Protein AF-A0A3A6EEB5-F1 (afdb_monomer_lite)

Sequence (120 aa):
MTVIEKNSGTKIPYEVVKNKICFDDDLTINLAKREDDRDVHIDVCYDSYGELVIGAAAGRSYVAEIDIPARQYTQPEPIEEVTTDGEENAEGGTRMGNSTPAEPIPFSMNNVTLTLWAID

Structure (mmCIF, N/CA/C/O backbone):
data_AF-A0A3A6EEB5-F1
#
_entry.id   AF-A0A3A6EEB5-F1
#
loop_
_atom_site.group_PDB
_atom_site.id
_atom_site.type_symbol
_atom_site.label_atom_id
_atom_site.label_alt_id
_atom_site.label_comp_id
_atom_site.label_asym_id
_atom_site.label_entity_id
_atom_site.label_seq_id
_atom_site.pdbx_PDB_ins_code
_atom_site.Cartn_x
_atom_site.Cartn_y
_atom_site.Cartn_z
_atom_site.occupancy
_atom_site.B_iso_or_equiv
_atom_site.auth_seq_id
_atom_site.auth_comp_id
_atom_site.auth_asym_id
_atom_site.auth_atom_id
_atom_site.pdbx_PDB_model_num
ATOM 1 N N . MET A 1 1 ? 7.611 6.768 -2.406 1.00 95.94 1 MET A N 1
ATOM 2 C CA . MET A 1 1 ? 6.151 6.679 -2.276 1.00 95.94 1 MET A CA 1
ATOM 3 C C . MET A 1 1 ? 5.641 8.091 -2.180 1.00 95.94 1 MET A C 1
ATOM 5 O O . MET A 1 1 ? 6.221 8.870 -1.429 1.00 95.94 1 MET A O 1
ATOM 9 N N . THR A 1 2 ? 4.619 8.417 -2.955 1.00 98.31 2 THR A N 1
ATOM 10 C CA . THR A 1 2 ? 3.904 9.692 -2.864 1.00 98.31 2 THR A CA 1
ATOM 11 C C . THR A 1 2 ? 2.715 9.502 -1.933 1.00 98.31 2 THR A C 1
ATOM 13 O O . THR A 1 2 ? 2.021 8.499 -2.046 1.00 98.31 2 THR A O 1
ATOM 16 N N . VAL A 1 3 ? 2.489 10.432 -1.008 1.00 98.50 3 VAL A N 1
ATOM 17 C CA . VAL A 1 3 ? 1.404 10.341 -0.020 1.00 98.50 3 VAL A CA 1
ATOM 18 C C . VAL A 1 3 ? 0.414 11.472 -0.262 1.00 98.50 3 VAL A C 1
ATOM 20 O O . VAL A 1 3 ? 0.819 12.626 -0.409 1.00 98.50 3 VAL A O 1
ATOM 23 N N . ILE A 1 4 ? -0.873 11.136 -0.313 1.00 98.50 4 ILE A N 1
ATOM 24 C CA . ILE A 1 4 ? -1.979 12.058 -0.563 1.00 98.50 4 ILE A CA 1
ATOM 25 C C . ILE A 1 4 ? -2.993 11.918 0.569 1.00 98.50 4 ILE A C 1
ATOM 27 O O . ILE A 1 4 ? -3.540 10.845 0.796 1.00 98.50 4 ILE A O 1
ATOM 31 N N . GLU A 1 5 ? -3.308 13.014 1.251 1.00 98.06 5 GLU A N 1
ATOM 32 C CA . GLU A 1 5 ? -4.447 13.060 2.168 1.00 98.06 5 GLU A CA 1
ATOM 33 C C . GLU A 1 5 ? -5.692 13.513 1.404 1.00 98.06 5 GLU A C 1
ATOM 35 O O . GLU A 1 5 ? -5.743 14.620 0.863 1.00 98.06 5 GLU A O 1
ATOM 40 N N . LYS A 1 6 ? -6.704 12.645 1.318 1.00 97.31 6 LYS A N 1
ATOM 41 C CA . LYS A 1 6 ? -7.880 12.878 0.469 1.00 97.31 6 LYS A CA 1
ATOM 42 C C . LYS A 1 6 ? -8.822 13.949 1.017 1.00 97.31 6 LYS A C 1
ATOM 44 O O . LYS A 1 6 ? -9.496 14.638 0.252 1.00 97.31 6 LYS A O 1
ATOM 49 N N . ASN A 1 7 ? -8.913 14.04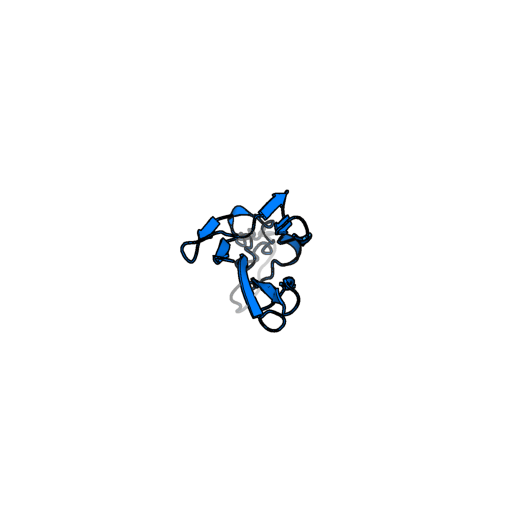5 2.335 1.00 96.75 7 ASN A N 1
ATOM 50 C CA . ASN A 1 7 ? -9.797 14.940 3.073 1.00 96.75 7 ASN A CA 1
ATOM 51 C C . ASN A 1 7 ? -9.109 15.394 4.371 1.00 96.75 7 ASN A C 1
ATOM 53 O O . ASN A 1 7 ? -8.092 14.831 4.764 1.00 96.75 7 ASN A O 1
ATOM 57 N N . SER A 1 8 ? -9.649 16.406 5.045 1.00 97.12 8 SER A N 1
ATOM 58 C CA . SER A 1 8 ? -9.182 16.809 6.380 1.00 97.12 8 SER A CA 1
ATOM 59 C C . SER A 1 8 ? -9.626 15.798 7.443 1.00 97.12 8 SER A C 1
ATOM 61 O O . SER A 1 8 ? -10.666 15.173 7.266 1.00 97.12 8 SER A O 1
ATOM 63 N N . GLY A 1 9 ? -8.871 15.663 8.536 1.00 97.12 9 GLY A N 1
ATOM 64 C CA . GLY A 1 9 ? -9.186 14.759 9.656 1.00 97.12 9 GLY A CA 1
ATOM 65 C C . GLY A 1 9 ? -8.079 13.738 9.911 1.00 97.12 9 GLY A C 1
ATOM 66 O O . GLY A 1 9 ? -7.162 13.599 9.092 1.00 97.12 9 GLY A O 1
ATOM 67 N N . THR A 1 10 ? -8.160 13.032 11.034 1.00 97.62 10 THR A N 1
ATOM 68 C CA . THR A 1 10 ? -7.134 12.068 11.475 1.00 97.62 10 THR A CA 1
ATOM 69 C C . THR A 1 10 ? -6.996 10.916 10.481 1.00 97.62 10 THR A C 1
ATOM 71 O O . THR A 1 10 ? -8.000 10.353 10.056 1.00 97.62 10 THR A O 1
ATOM 74 N N . LYS A 1 11 ? -5.763 10.560 10.097 1.00 98.06 11 LYS A N 1
ATOM 75 C CA . LYS A 1 11 ? -5.466 9.406 9.229 1.00 98.06 11 LYS A CA 1
ATOM 76 C C . LYS A 1 11 ? -4.995 8.221 10.055 1.00 98.06 11 LYS A C 1
ATOM 78 O O . LYS A 1 11 ? -4.425 8.407 11.128 1.00 98.06 11 LYS A O 1
ATOM 83 N N . ILE A 1 12 ? -5.181 7.019 9.517 1.00 97.94 12 ILE A N 1
ATOM 84 C CA . ILE A 1 12 ? -4.585 5.820 10.100 1.00 97.94 12 ILE A CA 1
ATOM 85 C C . ILE A 1 12 ? -3.050 5.962 10.138 1.00 97.94 12 ILE A C 1
ATOM 87 O O . ILE A 1 12 ? -2.456 6.429 9.155 1.00 97.94 12 ILE A O 1
ATOM 91 N N . PRO A 1 13 ? -2.378 5.593 11.241 1.00 98.25 13 PRO A N 1
ATOM 92 C CA . PRO A 1 13 ? -0.925 5.513 11.250 1.00 98.25 13 PRO A CA 1
ATOM 93 C C . PRO A 1 13 ? -0.448 4.395 10.318 1.00 98.25 13 PRO A C 1
ATOM 95 O O . PRO A 1 13 ? -1.087 3.350 10.176 1.00 98.25 13 PRO A O 1
ATOM 98 N N . TYR A 1 14 ? 0.703 4.604 9.687 1.00 98.56 14 TYR A N 1
ATOM 99 C CA . TYR A 1 14 ? 1.332 3.590 8.854 1.00 98.56 14 TYR A CA 1
ATOM 100 C C . TYR A 1 14 ? 2.852 3.668 8.935 1.00 98.56 14 TYR A C 1
ATOM 102 O O . TYR A 1 14 ? 3.435 4.727 9.173 1.00 98.56 14 TYR A O 1
ATOM 110 N N . GLU A 1 15 ? 3.493 2.537 8.668 1.00 98.56 15 GLU A N 1
ATOM 111 C CA . GLU A 1 15 ? 4.942 2.414 8.601 1.00 98.56 15 GLU A CA 1
ATOM 112 C C . GLU A 1 15 ? 5.367 1.745 7.299 1.00 98.56 15 GLU A C 1
ATOM 114 O O . GLU A 1 15 ? 4.732 0.806 6.814 1.00 98.56 15 GLU A O 1
ATOM 119 N N . VAL A 1 16 ? 6.482 2.211 6.735 1.00 98.38 16 VAL A N 1
ATOM 120 C CA . VAL A 1 16 ? 7.077 1.628 5.532 1.00 98.38 16 VAL A CA 1
ATOM 121 C C . VAL A 1 16 ? 8.441 1.046 5.864 1.00 98.38 16 VAL A C 1
ATOM 123 O O . VAL A 1 16 ? 9.354 1.756 6.283 1.00 98.38 16 VAL A O 1
ATOM 126 N N . VAL A 1 17 ? 8.605 -0.251 5.600 1.00 98.06 17 VAL A N 1
ATOM 127 C CA . VAL A 1 17 ? 9.879 -0.960 5.759 1.00 98.06 17 VAL A CA 1
ATOM 128 C C . VAL A 1 17 ? 10.190 -1.733 4.483 1.00 98.06 17 VAL A C 1
ATOM 130 O O . VAL A 1 17 ? 9.544 -2.732 4.153 1.00 98.06 17 VAL A O 1
ATOM 133 N N . LYS A 1 18 ? 11.237 -1.299 3.770 1.00 97.38 18 LYS A N 1
ATOM 134 C CA . LYS A 1 18 ? 11.599 -1.821 2.440 1.00 97.38 18 LYS A CA 1
ATOM 135 C C . LYS A 1 18 ? 10.398 -1.711 1.487 1.00 97.38 18 LYS A C 1
ATOM 137 O O . LYS A 1 18 ? 9.913 -0.614 1.260 1.00 97.38 18 LYS A O 1
ATOM 142 N N . ASN A 1 19 ? 9.903 -2.839 0.975 1.00 98.31 19 ASN A N 1
ATOM 143 C CA . ASN A 1 19 ? 8.776 -2.906 0.039 1.00 98.31 19 ASN A CA 1
ATOM 144 C C . ASN A 1 19 ? 7.446 -3.237 0.735 1.00 98.31 19 ASN A C 1
ATOM 146 O O . ASN A 1 19 ? 6.504 -3.688 0.084 1.00 98.31 19 ASN A O 1
ATOM 150 N N . LYS A 1 20 ? 7.387 -3.113 2.064 1.00 98.62 20 LYS A N 1
ATOM 151 C CA . LYS A 1 20 ? 6.189 -3.391 2.852 1.00 98.62 20 LYS A CA 1
ATOM 152 C C . LYS A 1 20 ? 5.646 -2.109 3.455 1.00 98.62 20 LYS A C 1
ATOM 154 O O . LYS A 1 20 ? 6.427 -1.277 3.912 1.00 98.62 20 LYS A O 1
ATOM 159 N N . ILE A 1 21 ? 4.326 -2.018 3.500 1.00 98.69 21 ILE A N 1
ATOM 160 C CA . ILE A 1 21 ? 3.588 -1.031 4.281 1.00 98.69 21 ILE A CA 1
ATOM 161 C C . ILE A 1 21 ? 2.770 -1.768 5.342 1.00 98.69 21 ILE A C 1
ATOM 163 O O . ILE A 1 21 ? 2.197 -2.818 5.040 1.00 98.69 21 ILE A O 1
ATOM 167 N N . CYS A 1 22 ? 2.768 -1.257 6.568 1.00 98.62 22 CYS A N 1
ATOM 168 C CA . CYS A 1 22 ? 1.953 -1.739 7.678 1.00 98.62 22 CYS A CA 1
ATOM 169 C C . CYS A 1 22 ? 1.024 -0.618 8.135 1.00 98.62 22 CYS A C 1
ATOM 171 O O . CYS A 1 22 ? 1.494 0.503 8.321 1.00 98.62 22 CYS A O 1
ATOM 173 N N . PHE A 1 23 ? -0.261 -0.915 8.298 1.00 98.50 23 PHE A N 1
ATOM 174 C CA . PHE A 1 23 ? -1.251 0.011 8.841 1.00 98.50 23 PHE A CA 1
ATOM 175 C C . PHE A 1 23 ? -1.595 -0.387 10.272 1.00 98.50 23 PHE A C 1
ATOM 177 O O . PHE A 1 23 ? -1.902 -1.554 10.514 1.00 98.50 23 PHE A O 1
ATOM 184 N N . ASP A 1 24 ? -1.532 0.586 11.183 1.00 97.81 24 ASP A N 1
ATOM 185 C CA . ASP A 1 24 ? -1.906 0.447 12.601 1.00 97.81 24 ASP A CA 1
ATOM 186 C C . ASP A 1 24 ? -1.256 -0.737 13.345 1.00 97.81 24 ASP A C 1
ATOM 188 O O . ASP A 1 24 ? -1.857 -1.334 14.227 1.00 97.81 24 ASP A O 1
ATOM 192 N N . ASP A 1 25 ? -0.028 -1.108 12.956 1.00 97.56 25 ASP A N 1
ATOM 193 C CA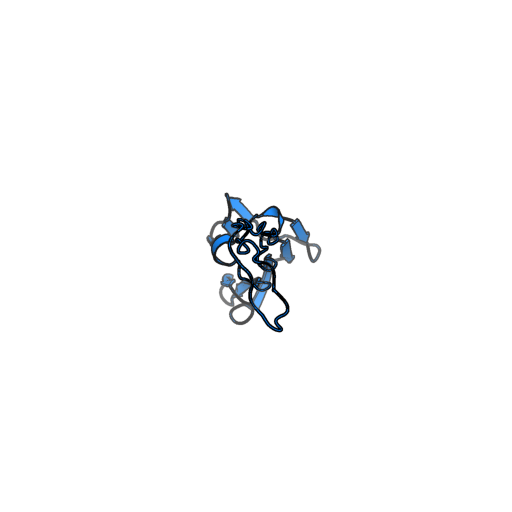 . ASP A 1 25 ? 0.687 -2.301 13.457 1.00 97.56 25 ASP A CA 1
ATOM 194 C C . ASP A 1 25 ? -0.101 -3.628 13.315 1.00 97.56 25 ASP A C 1
ATOM 196 O O . ASP A 1 25 ? 0.197 -4.623 13.971 1.00 97.56 25 ASP A O 1
ATOM 200 N N . ASP A 1 26 ? -1.096 -3.662 12.424 1.00 97.19 26 ASP A N 1
ATOM 201 C CA . ASP A 1 26 ? -2.014 -4.790 12.248 1.00 97.19 26 ASP A CA 1
ATOM 202 C C . ASP A 1 26 ? -1.889 -5.385 10.835 1.00 97.19 26 ASP A C 1
ATOM 204 O O . ASP A 1 26 ? -1.402 -6.505 10.632 1.00 97.19 26 ASP A O 1
ATOM 208 N N . LEU A 1 27 ? -2.224 -4.600 9.804 1.00 97.50 27 LEU A N 1
ATOM 209 C CA . LEU A 1 27 ? -2.272 -5.093 8.428 1.00 97.50 27 LEU A CA 1
ATOM 210 C C . LEU A 1 27 ? -1.009 -4.731 7.639 1.00 97.50 27 LEU A C 1
ATOM 212 O O . LEU A 1 27 ? -0.847 -3.609 7.156 1.00 97.50 27 LEU A O 1
ATOM 216 N N . THR A 1 28 ? -0.136 -5.720 7.421 1.00 98.38 28 THR A N 1
ATOM 217 C CA . THR A 1 28 ? 1.065 -5.572 6.581 1.00 98.38 28 THR A CA 1
ATOM 218 C C . THR A 1 28 ? 0.883 -6.131 5.167 1.00 98.38 28 THR A C 1
ATOM 220 O O . THR A 1 28 ? 0.581 -7.312 4.977 1.00 98.38 28 THR A O 1
ATOM 223 N N . ILE A 1 29 ? 1.215 -5.330 4.150 1.00 98.31 29 ILE A N 1
ATOM 224 C CA . ILE A 1 29 ? 1.177 -5.717 2.733 1.00 98.31 29 ILE A CA 1
ATOM 225 C C . ILE A 1 29 ? 2.563 -5.537 2.103 1.00 98.31 29 ILE A C 1
ATOM 227 O O . ILE A 1 29 ? 3.181 -4.481 2.201 1.00 98.31 29 ILE A O 1
ATOM 231 N N . ASN A 1 30 ? 3.065 -6.571 1.418 1.00 98.50 30 ASN A N 1
ATOM 232 C CA . ASN A 1 30 ? 4.274 -6.468 0.594 1.00 98.50 30 ASN A CA 1
ATOM 233 C C . ASN A 1 30 ? 3.905 -6.029 -0.827 1.00 98.50 30 ASN A C 1
ATOM 235 O O . ASN A 1 30 ? 3.398 -6.845 -1.597 1.00 98.50 30 ASN A O 1
ATOM 239 N N . LEU A 1 31 ? 4.190 -4.773 -1.167 1.00 98.56 31 LEU A N 1
ATOM 240 C CA . LEU A 1 31 ? 3.776 -4.141 -2.420 1.00 98.56 31 LEU A CA 1
ATOM 241 C C . LEU A 1 31 ? 4.551 -4.660 -3.634 1.00 98.56 31 LEU A C 1
ATOM 243 O O . LEU A 1 31 ? 3.969 -4.829 -4.698 1.00 98.56 31 LEU A O 1
ATOM 247 N N . ALA A 1 32 ? 5.814 -5.059 -3.460 1.00 98.00 32 ALA A N 1
ATOM 248 C CA . ALA A 1 32 ? 6.588 -5.673 -4.544 1.00 98.00 32 ALA A CA 1
ATOM 249 C C . ALA A 1 32 ? 5.992 -7.005 -5.023 1.00 98.00 32 ALA A C 1
ATOM 251 O O . ALA A 1 32 ? 6.196 -7.401 -6.162 1.00 98.00 32 ALA A O 1
ATOM 252 N N . LYS A 1 33 ? 5.249 -7.713 -4.159 1.00 97.94 33 LYS A N 1
ATOM 253 C CA . LYS A 1 33 ? 4.530 -8.940 -4.540 1.00 97.94 33 LYS A CA 1
ATOM 254 C C . LYS A 1 33 ? 3.179 -8.668 -5.206 1.00 97.94 33 LYS A C 1
ATOM 256 O O . LYS A 1 33 ? 2.501 -9.624 -5.568 1.00 97.94 33 LYS A O 1
ATOM 261 N N . ARG A 1 34 ? 2.752 -7.405 -5.266 1.00 97.62 34 ARG A N 1
ATOM 262 C CA . ARG A 1 34 ? 1.476 -6.989 -5.854 1.00 97.62 34 ARG A CA 1
ATOM 263 C C . ARG A 1 34 ? 1.645 -6.319 -7.210 1.00 97.62 34 ARG A C 1
ATOM 265 O O . ARG A 1 34 ? 0.669 -6.292 -7.936 1.00 97.62 34 ARG A O 1
ATOM 272 N N . GLU A 1 35 ? 2.834 -5.816 -7.540 1.00 98.19 35 GLU A N 1
ATOM 273 C CA . GLU A 1 35 ? 3.123 -5.258 -8.864 1.00 98.19 35 GLU A CA 1
ATOM 274 C C . GLU A 1 35 ? 2.864 -6.286 -9.975 1.00 98.19 35 GLU A C 1
ATOM 276 O O . GLU A 1 35 ? 3.292 -7.444 -9.895 1.00 98.19 35 GLU A O 1
ATOM 281 N N . ASP A 1 36 ? 2.195 -5.824 -11.023 1.00 97.75 36 ASP A N 1
ATOM 282 C CA . ASP A 1 36 ? 1.802 -6.595 -12.195 1.00 97.75 36 ASP A CA 1
ATOM 283 C C . ASP A 1 36 ? 2.069 -5.761 -13.460 1.00 97.75 36 ASP A C 1
ATOM 285 O O . ASP A 1 36 ? 2.430 -4.585 -13.382 1.00 97.75 36 ASP A O 1
ATOM 289 N N . ASP A 1 37 ? 1.857 -6.334 -14.638 1.00 97.06 37 ASP A N 1
ATOM 290 C CA . ASP A 1 37 ? 2.062 -5.658 -15.932 1.00 97.06 37 ASP A CA 1
ATOM 291 C C . ASP A 1 37 ? 0.923 -4.668 -16.266 1.00 97.06 37 ASP A C 1
ATOM 293 O O . ASP A 1 37 ? 0.832 -4.113 -17.360 1.00 97.06 37 ASP A O 1
ATOM 297 N N . ARG A 1 38 ? 0.032 -4.450 -15.300 1.00 98.12 38 ARG A N 1
ATOM 298 C CA . ARG A 1 38 ? -1.125 -3.557 -15.311 1.00 98.12 38 ARG A CA 1
ATOM 299 C C . ARG A 1 38 ? -1.154 -2.789 -13.998 1.00 98.12 38 ARG A C 1
ATOM 301 O O . ARG A 1 38 ? -0.623 -3.268 -12.999 1.00 98.12 38 ARG A O 1
ATOM 308 N N . ASP A 1 39 ? -1.812 -1.636 -14.000 1.00 98.12 39 ASP A N 1
ATOM 309 C CA . ASP A 1 39 ? -2.002 -0.856 -12.780 1.00 98.12 39 ASP A CA 1
ATOM 310 C C . ASP A 1 39 ? -2.745 -1.690 -11.725 1.00 98.12 39 ASP A C 1
ATOM 312 O O . ASP A 1 39 ? -3.710 -2.413 -12.019 1.00 98.12 39 ASP A O 1
ATOM 316 N N . VAL A 1 40 ? -2.264 -1.615 -10.486 1.00 98.31 40 VAL A N 1
ATOM 317 C CA . VAL A 1 40 ? -2.805 -2.344 -9.342 1.00 98.31 40 VAL A CA 1
ATOM 318 C C . VAL A 1 40 ? -3.280 -1.350 -8.297 1.00 98.31 40 VAL A C 1
ATOM 320 O O . VAL A 1 40 ? -2.501 -0.553 -7.783 1.00 98.31 40 VAL A O 1
ATOM 323 N N . HIS A 1 41 ? -4.559 -1.470 -7.955 1.00 97.62 41 HIS A N 1
ATOM 324 C CA . HIS A 1 41 ? -5.227 -0.694 -6.918 1.00 97.62 41 HIS A CA 1
ATOM 325 C C . HIS A 1 41 ? -5.528 -1.610 -5.735 1.00 97.62 41 HIS A C 1
ATOM 327 O O . HIS A 1 41 ? -6.086 -2.701 -5.907 1.00 97.62 41 HIS A O 1
ATOM 333 N N . ILE A 1 42 ? -5.129 -1.195 -4.536 1.00 97.81 42 ILE A N 1
ATOM 334 C CA . ILE A 1 42 ? -5.378 -1.938 -3.301 1.00 97.81 42 ILE A CA 1
ATOM 335 C C . ILE A 1 42 ? -6.115 -1.024 -2.334 1.00 97.81 42 ILE A C 1
ATOM 337 O O . ILE A 1 42 ? -5.505 -0.154 -1.715 1.00 97.81 42 ILE A O 1
ATOM 341 N N . ASP A 1 43 ? -7.408 -1.278 -2.164 1.00 97.88 43 ASP A N 1
ATOM 342 C CA . ASP A 1 43 ? -8.194 -0.633 -1.118 1.00 97.88 43 ASP A CA 1
ATOM 343 C C . ASP A 1 43 ? -7.894 -1.272 0.236 1.00 97.88 43 ASP A C 1
ATOM 345 O O . ASP A 1 43 ? -7.853 -2.501 0.363 1.00 97.88 43 ASP A O 1
ATOM 349 N N . VAL A 1 44 ? -7.766 -0.442 1.261 1.00 97.69 44 VAL A N 1
ATOM 350 C CA . VAL A 1 44 ? -7.772 -0.836 2.667 1.00 97.69 44 VAL A CA 1
ATOM 351 C C . VAL A 1 44 ? -8.947 -0.138 3.335 1.00 97.69 44 VAL A C 1
ATOM 353 O O . VAL A 1 44 ? -9.143 1.073 3.193 1.00 97.69 44 VAL A O 1
ATOM 356 N N . CYS A 1 45 ? -9.761 -0.913 4.036 1.00 96.81 45 CYS A N 1
ATOM 357 C CA . CYS A 1 45 ? -10.986 -0.450 4.673 1.00 96.81 45 CYS A CA 1
ATOM 358 C C . CYS A 1 45 ? -11.099 -1.014 6.087 1.00 96.81 45 CYS A C 1
ATOM 360 O O . CYS A 1 45 ? -10.504 -2.045 6.386 1.00 96.81 45 CYS A O 1
ATOM 362 N N . TYR A 1 46 ? -11.937 -0.393 6.912 1.00 96.31 46 TYR A N 1
ATOM 363 C CA . TYR A 1 46 ? -12.504 -1.063 8.078 1.00 96.31 46 TYR A CA 1
ATOM 364 C C . TYR A 1 46 ? -13.746 -1.855 7.672 1.00 96.31 46 TYR A C 1
ATOM 366 O O . TYR A 1 46 ? -14.572 -1.371 6.883 1.00 96.31 46 TYR A O 1
ATOM 374 N N . ASP A 1 47 ? -13.885 -3.065 8.202 1.00 94.44 47 ASP A N 1
ATOM 375 C CA . ASP A 1 47 ? -15.097 -3.869 8.070 1.00 94.44 47 ASP A CA 1
ATOM 376 C C . ASP A 1 47 ? -16.166 -3.483 9.119 1.00 94.44 47 ASP A C 1
ATOM 378 O O . ASP A 1 47 ? -16.075 -2.455 9.792 1.00 94.44 47 ASP A O 1
ATOM 382 N N . SER A 1 48 ? -17.230 -4.284 9.253 1.00 91.94 48 SER A N 1
ATOM 383 C CA . SER A 1 48 ? -18.298 -4.016 10.231 1.00 91.94 48 SER A CA 1
ATOM 384 C C . SER A 1 48 ? -17.896 -4.210 11.696 1.00 91.94 48 SER A C 1
ATOM 386 O O . SER A 1 48 ? -18.635 -3.766 12.575 1.00 91.94 48 SER A O 1
ATOM 388 N N . TYR A 1 49 ? -16.787 -4.895 11.961 1.00 92.50 49 TYR A N 1
ATOM 389 C CA . TYR A 1 49 ? -16.258 -5.139 13.301 1.00 92.50 49 TYR A CA 1
ATOM 390 C C . TYR A 1 49 ? -15.133 -4.163 13.668 1.00 92.50 49 TYR A C 1
ATOM 392 O O . TYR A 1 49 ? -14.681 -4.168 14.810 1.00 92.50 49 TYR A O 1
ATOM 400 N N . GLY A 1 50 ? -14.739 -3.286 12.738 1.00 91.88 50 GLY A N 1
ATOM 401 C CA . GLY A 1 50 ? -13.630 -2.354 12.922 1.00 91.88 50 GLY A CA 1
ATOM 402 C C . GLY A 1 50 ? -12.266 -2.986 12.651 1.00 91.88 50 GLY A C 1
ATOM 403 O O . GLY A 1 50 ? -11.257 -2.417 13.055 1.00 91.88 50 GLY A O 1
ATOM 404 N N . GLU A 1 51 ? -12.220 -4.137 11.976 1.00 95.06 51 GLU A N 1
ATOM 405 C CA . GLU A 1 51 ? -10.977 -4.805 11.583 1.00 95.06 51 GLU A CA 1
ATOM 406 C C . GLU A 1 51 ? -10.522 -4.311 10.203 1.00 95.06 51 GLU A C 1
ATOM 408 O O . GLU A 1 51 ? -11.348 -3.992 9.336 1.00 95.06 51 GLU A O 1
ATOM 413 N N . LEU A 1 52 ? -9.206 -4.233 9.983 1.00 96.75 52 LEU A N 1
ATOM 414 C CA . LEU A 1 52 ? -8.655 -3.840 8.688 1.00 96.75 52 LEU A CA 1
ATOM 415 C C . LEU A 1 52 ? -8.798 -4.969 7.666 1.00 96.75 52 LEU A C 1
ATOM 417 O O . LEU A 1 52 ? -8.331 -6.091 7.860 1.00 96.75 52 LEU A O 1
ATOM 421 N N . VAL A 1 53 ? -9.379 -4.642 6.515 1.00 95.94 53 VAL A N 1
ATOM 422 C CA . VAL A 1 53 ? -9.575 -5.567 5.397 1.00 95.94 53 VAL A CA 1
A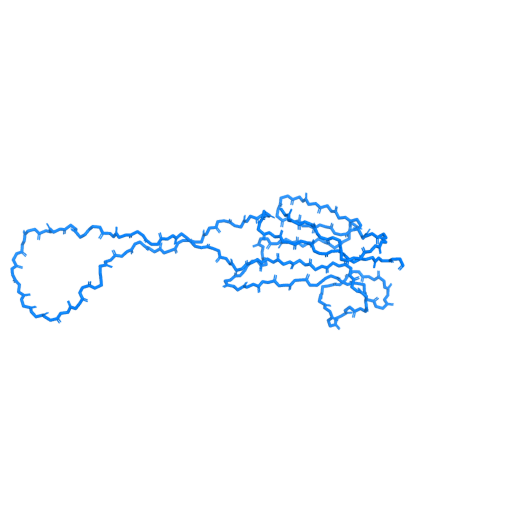TOM 423 C C . VAL A 1 53 ? -9.062 -4.978 4.091 1.00 95.94 53 VAL A C 1
ATOM 425 O O . VAL A 1 53 ? -9.051 -3.765 3.885 1.00 95.94 53 VAL A O 1
ATOM 428 N N . ILE A 1 54 ? -8.653 -5.865 3.181 1.00 95.38 54 ILE A N 1
ATOM 429 C CA . ILE A 1 54 ? -8.272 -5.499 1.816 1.00 95.38 54 ILE A CA 1
ATOM 430 C C . ILE A 1 54 ? -9.493 -5.617 0.901 1.00 95.38 54 ILE A C 1
ATOM 432 O O . ILE A 1 54 ? -10.132 -6.670 0.843 1.00 95.38 54 ILE A O 1
ATOM 436 N N . GLY A 1 55 ? -9.743 -4.572 0.117 1.00 88.56 55 GLY A N 1
ATOM 437 C CA . GLY A 1 55 ? -10.779 -4.519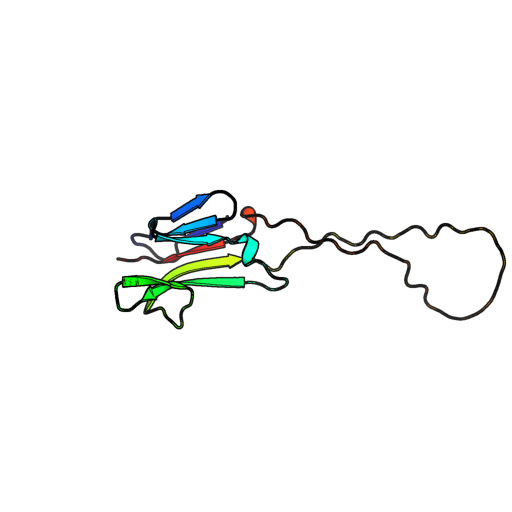 -0.907 1.00 88.56 55 GLY A CA 1
ATOM 438 C C . GLY A 1 55 ? -12.096 -3.921 -0.414 1.00 88.56 55 GLY A C 1
ATOM 439 O O . GLY A 1 55 ? -12.643 -4.311 0.621 1.00 88.56 55 GLY A O 1
ATOM 440 N N . ALA A 1 56 ? -12.671 -3.035 -1.227 1.00 78.12 56 ALA A N 1
ATOM 441 C CA . ALA A 1 56 ? -13.926 -2.353 -0.914 1.00 78.12 56 ALA A CA 1
ATOM 442 C C . ALA A 1 56 ? -15.149 -3.285 -0.786 1.00 78.12 56 ALA A C 1
ATOM 444 O O . ALA A 1 56 ? -16.134 -2.923 -0.155 1.00 78.12 56 ALA A O 1
ATOM 445 N N . ALA A 1 57 ? -15.105 -4.496 -1.355 1.00 79.88 57 ALA A N 1
ATOM 446 C CA . ALA A 1 57 ? -16.208 -5.457 -1.252 1.00 79.88 57 ALA A CA 1
ATOM 447 C C . ALA A 1 57 ? -16.396 -6.012 0.173 1.00 79.88 57 ALA A C 1
ATOM 449 O O . ALA A 1 57 ? -17.518 -6.335 0.560 1.00 79.88 57 ALA A O 1
ATOM 450 N N . ALA A 1 58 ? -15.305 -6.131 0.936 1.00 72.50 58 ALA A N 1
ATOM 451 C CA . ALA A 1 58 ? -15.333 -6.534 2.342 1.00 72.50 58 ALA A CA 1
ATOM 452 C C . ALA A 1 58 ? -15.424 -5.321 3.290 1.00 72.50 58 ALA A C 1
ATOM 454 O O . ALA A 1 58 ? -15.884 -5.454 4.422 1.00 72.50 58 ALA A O 1
ATOM 455 N N . GLY A 1 59 ? -15.003 -4.144 2.817 1.00 72.69 59 GLY A N 1
ATOM 456 C CA . GLY A 1 59 ? -14.968 -2.899 3.574 1.00 72.69 59 GLY A CA 1
ATOM 457 C C . GLY A 1 59 ? -16.312 -2.182 3.707 1.00 72.69 59 GLY A C 1
ATOM 458 O O . GLY A 1 59 ? -17.207 -2.289 2.867 1.00 72.69 59 GLY A O 1
ATOM 459 N N . ARG A 1 60 ? -16.447 -1.403 4.781 1.00 81.12 60 ARG A N 1
ATOM 460 C CA . ARG A 1 60 ? -17.565 -0.472 5.013 1.00 81.12 60 ARG A CA 1
ATOM 461 C C . ARG A 1 60 ? -17.121 0.986 5.017 1.00 81.12 60 ARG A C 1
ATOM 463 O O . ARG A 1 60 ? -17.883 1.833 4.555 1.00 81.12 60 ARG A O 1
ATOM 470 N N . SER A 1 61 ? -15.899 1.251 5.473 1.00 89.00 61 SER A N 1
ATOM 471 C CA . SER A 1 61 ? -15.323 2.596 5.554 1.00 89.00 61 SER A CA 1
ATOM 472 C C . SER A 1 61 ? -13.919 2.609 4.961 1.00 89.00 61 SER A C 1
ATOM 474 O O . SER A 1 61 ? -13.080 1.804 5.359 1.00 89.00 61 SER A O 1
ATOM 476 N N . TYR A 1 62 ? -13.667 3.522 4.020 1.00 93.50 62 TYR A N 1
ATOM 477 C CA . TYR A 1 62 ? -12.358 3.683 3.384 1.00 93.50 62 TYR A CA 1
ATOM 478 C C . TYR A 1 62 ? -11.326 4.231 4.365 1.00 93.50 62 TYR A C 1
ATOM 480 O O . TYR A 1 62 ? -11.596 5.188 5.087 1.00 93.50 62 TYR A O 1
ATOM 488 N N . VAL A 1 63 ? -10.134 3.639 4.336 1.00 96.38 63 VAL A N 1
ATOM 489 C CA . VAL A 1 63 ? -9.003 4.008 5.193 1.00 96.38 63 VAL A CA 1
ATOM 490 C C . VAL A 1 63 ? -7.833 4.473 4.334 1.00 96.38 63 VAL A C 1
ATOM 492 O O . VAL A 1 63 ? -7.326 5.584 4.500 1.00 96.38 63 VAL A O 1
ATOM 495 N N . ALA A 1 64 ? -7.430 3.637 3.379 1.00 98.19 64 ALA A N 1
ATOM 496 C CA . ALA A 1 64 ? -6.336 3.921 2.469 1.00 98.19 64 ALA A CA 1
ATOM 497 C C . ALA A 1 64 ? -6.567 3.270 1.101 1.00 98.19 64 ALA A C 1
ATOM 499 O O . ALA A 1 64 ? -7.297 2.291 0.981 1.00 98.19 64 ALA A O 1
ATOM 500 N N . GLU A 1 65 ? -5.897 3.790 0.084 1.00 98.25 65 GLU A N 1
ATOM 501 C CA . GLU A 1 65 ? -5.809 3.219 -1.258 1.00 98.25 65 GLU A CA 1
ATOM 502 C C . GLU A 1 65 ? -4.343 3.273 -1.673 1.00 98.25 65 GLU A C 1
ATOM 504 O O . GLU A 1 65 ? -3.660 4.279 -1.459 1.00 98.25 65 GLU A O 1
ATOM 509 N N . ILE A 1 66 ? -3.839 2.167 -2.207 1.00 98.62 66 ILE A N 1
ATOM 510 C CA . ILE A 1 66 ? -2.468 2.067 -2.696 1.00 98.62 66 ILE A CA 1
ATOM 511 C C . ILE A 1 66 ? -2.520 1.826 -4.196 1.00 98.62 66 ILE A C 1
ATOM 513 O O . ILE A 1 66 ? -2.996 0.777 -4.636 1.00 98.62 66 ILE A O 1
ATOM 517 N N . ASP A 1 67 ? -1.955 2.763 -4.948 1.00 98.69 67 ASP A N 1
ATOM 518 C CA . ASP A 1 67 ? -1.792 2.668 -6.392 1.00 98.69 67 ASP A CA 1
ATOM 519 C C . ASP A 1 67 ? -0.358 2.266 -6.726 1.00 98.69 67 ASP A C 1
ATOM 521 O O . ASP A 1 67 ? 0.610 2.957 -6.379 1.00 98.69 67 ASP A O 1
ATOM 525 N N . ILE A 1 68 ? -0.224 1.144 -7.425 1.00 98.56 68 ILE A N 1
ATOM 526 C CA . ILE A 1 68 ? 1.032 0.663 -7.989 1.00 98.56 68 ILE A CA 1
ATOM 527 C C . ILE A 1 68 ? 0.881 0.720 -9.512 1.00 98.56 68 ILE A C 1
ATOM 529 O O . ILE A 1 68 ? 0.014 0.026 -10.047 1.00 98.56 68 ILE A O 1
ATOM 533 N N . PRO A 1 69 ? 1.682 1.528 -10.225 1.00 98.44 69 PRO A N 1
ATOM 534 C CA . PRO A 1 69 ? 1.614 1.566 -11.679 1.00 98.44 69 PRO A CA 1
ATOM 535 C C . PRO A 1 69 ? 2.074 0.236 -12.281 1.00 98.44 69 PRO A C 1
ATOM 537 O O . PRO A 1 69 ? 2.808 -0.525 -11.642 1.00 98.44 69 PRO A O 1
ATOM 540 N N . ALA A 1 70 ? 1.679 -0.011 -13.527 1.00 98.19 70 ALA A N 1
ATOM 541 C CA . ALA A 1 70 ? 2.143 -1.147 -14.310 1.00 98.19 70 ALA A CA 1
ATOM 542 C C . ALA A 1 70 ? 3.676 -1.268 -14.302 1.00 98.19 70 ALA A C 1
ATOM 544 O O . ALA A 1 70 ? 4.408 -0.268 -14.365 1.00 98.19 70 ALA A O 1
ATOM 545 N N . ARG A 1 71 ? 4.160 -2.512 -14.270 1.00 97.69 71 ARG A N 1
ATOM 546 C CA . ARG A 1 71 ? 5.586 -2.825 -14.308 1.00 97.69 71 ARG A CA 1
ATOM 547 C C . ARG A 1 71 ? 6.259 -2.180 -15.516 1.00 97.69 71 ARG A C 1
ATOM 549 O O . ARG A 1 71 ? 5.785 -2.258 -16.648 1.00 97.69 71 ARG A O 1
ATOM 556 N N . GLN A 1 72 ? 7.417 -1.583 -15.263 1.00 96.38 72 GLN A N 1
ATOM 557 C CA . GLN A 1 72 ? 8.249 -0.986 -16.299 1.00 96.38 72 GLN A CA 1
ATOM 558 C C . GLN A 1 72 ? 9.295 -1.987 -16.793 1.00 96.38 72 GLN A C 1
ATOM 560 O O . GLN A 1 72 ? 9.788 -2.819 -16.031 1.00 96.38 72 GLN A O 1
ATOM 565 N N . TYR A 1 73 ? 9.660 -1.874 -18.066 1.00 95.62 73 TYR A N 1
ATOM 566 C CA . TYR A 1 73 ? 10.639 -2.738 -18.715 1.00 95.62 73 TYR A CA 1
ATOM 567 C C . TYR A 1 73 ? 11.755 -1.911 -19.337 1.00 95.62 73 TYR A C 1
ATOM 569 O O . TYR A 1 73 ? 11.549 -0.754 -19.716 1.00 95.62 73 TYR A O 1
ATOM 577 N N . THR A 1 74 ? 12.938 -2.508 -19.447 1.00 94.31 74 THR A N 1
ATOM 578 C CA . THR A 1 74 ? 14.040 -1.925 -20.207 1.00 94.31 74 THR A CA 1
ATOM 579 C C . THR A 1 74 ? 13.662 -1.802 -21.680 1.00 94.31 74 THR A C 1
ATOM 581 O O . THR A 1 74 ? 12.888 -2.597 -22.221 1.00 94.31 74 THR A O 1
ATOM 584 N N . GLN A 1 75 ? 14.200 -0.778 -22.338 1.00 88.88 75 GLN A N 1
ATOM 585 C CA . GLN A 1 75 ? 14.027 -0.614 -23.772 1.00 88.88 75 GLN A CA 1
ATOM 586 C C . GLN A 1 75 ? 14.884 -1.660 -24.512 1.00 88.88 75 GLN A C 1
ATOM 588 O O . GLN A 1 75 ? 16.065 -1.790 -24.190 1.00 88.88 75 GLN A O 1
ATOM 593 N N . PRO A 1 76 ? 14.322 -2.403 -25.486 1.00 84.31 76 PRO A N 1
ATOM 594 C CA . PRO A 1 76 ? 15.097 -3.284 -26.353 1.00 84.31 76 PRO A CA 1
ATOM 595 C C . PRO A 1 76 ? 16.151 -2.499 -27.135 1.00 84.31 76 PRO A C 1
ATOM 597 O O . PRO A 1 76 ? 15.820 -1.532 -27.825 1.00 84.31 76 PRO A O 1
ATOM 600 N N . GLU A 1 77 ? 17.400 -2.942 -27.065 1.00 81.75 77 GLU A N 1
ATOM 601 C CA . GLU A 1 77 ? 18.504 -2.390 -27.847 1.00 81.75 77 GLU A CA 1
ATOM 602 C C . GLU A 1 77 ? 18.668 -3.199 -29.145 1.00 81.75 77 GLU A C 1
ATOM 604 O O . GLU A 1 77 ? 18.533 -4.429 -29.121 1.00 81.75 77 GLU A O 1
ATOM 609 N N . PRO A 1 78 ? 18.954 -2.562 -30.293 1.00 80.38 78 PRO A N 1
ATOM 610 C CA . PRO A 1 78 ? 19.279 -3.275 -31.524 1.00 80.38 78 PRO A CA 1
ATOM 611 C C . PRO A 1 78 ? 20.504 -4.175 -31.331 1.00 80.38 78 PRO A C 1
ATOM 613 O O . PRO A 1 78 ? 21.523 -3.746 -30.792 1.00 80.38 78 PRO A O 1
ATOM 616 N N . ILE A 1 79 ? 20.425 -5.418 -31.796 1.00 78.25 79 ILE A N 1
ATOM 617 C CA . ILE A 1 79 ? 21.573 -6.322 -31.844 1.00 78.25 79 ILE A CA 1
ATOM 618 C C . ILE A 1 79 ? 22.232 -6.106 -33.206 1.00 78.25 79 ILE A C 1
ATOM 620 O O . ILE A 1 79 ? 21.593 -6.321 -34.237 1.00 78.25 79 ILE A O 1
ATOM 624 N N . GLU A 1 80 ? 23.492 -5.668 -33.226 1.00 66.88 80 GLU A N 1
ATOM 625 C CA . GLU A 1 80 ? 24.247 -5.584 -34.477 1.00 66.88 80 GLU A CA 1
ATOM 626 C C . GLU A 1 80 ? 24.354 -6.989 -35.092 1.00 66.88 80 GLU A C 1
ATOM 628 O O . GLU A 1 80 ? 24.883 -7.916 -34.472 1.00 66.88 80 GLU A O 1
ATOM 633 N N . GLU A 1 81 ? 23.820 -7.168 -36.306 1.00 60.44 81 GLU A N 1
ATOM 634 C CA . GLU A 1 81 ? 24.063 -8.382 -37.083 1.00 60.44 81 GLU A CA 1
ATOM 635 C C . GLU A 1 81 ? 25.570 -8.470 -37.343 1.00 60.44 81 GLU A C 1
ATOM 637 O O . GLU A 1 81 ? 26.131 -7.663 -38.084 1.00 60.44 81 GLU A O 1
ATOM 642 N N . VAL A 1 82 ? 26.238 -9.464 -36.749 1.00 52.31 82 VAL A N 1
ATOM 643 C CA . VAL A 1 82 ? 27.584 -9.845 -37.181 1.00 52.31 82 VAL A CA 1
ATOM 644 C C . VAL A 1 82 ? 27.428 -10.394 -38.592 1.00 52.31 82 VAL A C 1
ATOM 646 O O . VAL A 1 82 ? 27.004 -11.535 -38.778 1.00 52.31 82 VAL A O 1
ATOM 649 N N . THR A 1 83 ? 27.730 -9.576 -39.597 1.00 46.91 83 THR A N 1
ATOM 650 C CA . THR A 1 83 ? 27.846 -10.036 -40.977 1.00 46.91 83 THR A CA 1
ATOM 651 C C . THR A 1 83 ? 29.027 -10.995 -41.040 1.00 46.91 83 THR A C 1
ATOM 653 O O . THR A 1 83 ? 30.180 -10.586 -41.161 1.00 46.91 83 THR A O 1
ATOM 656 N N . THR A 1 84 ? 28.769 -12.294 -40.908 1.00 42.09 84 THR A N 1
ATOM 657 C CA . THR A 1 84 ? 29.704 -13.296 -41.412 1.00 42.09 84 THR A CA 1
ATOM 658 C C . THR A 1 84 ? 29.713 -13.153 -42.927 1.00 42.09 84 THR A C 1
ATOM 660 O O . THR A 1 84 ? 28.750 -13.553 -43.579 1.00 42.09 84 THR A O 1
ATOM 663 N N . ASP A 1 85 ? 30.760 -12.528 -43.470 1.00 47.47 85 ASP A N 1
ATOM 664 C CA . ASP A 1 85 ? 31.020 -12.486 -44.910 1.00 47.47 85 ASP A CA 1
ATOM 665 C C . ASP A 1 85 ? 31.055 -13.924 -45.441 1.00 47.47 85 ASP A C 1
ATOM 667 O O . ASP A 1 85 ? 31.996 -14.678 -45.186 1.00 47.47 85 ASP A O 1
ATOM 671 N N . GLY A 1 86 ? 29.987 -14.327 -46.127 1.00 44.81 86 GLY A N 1
ATOM 672 C CA . GLY A 1 86 ? 29.804 -15.710 -46.544 1.00 44.81 86 GLY A CA 1
ATOM 673 C C . GLY A 1 86 ? 28.518 -15.940 -47.326 1.00 44.81 86 GLY A C 1
ATOM 674 O O . GLY A 1 86 ? 27.612 -16.593 -46.832 1.00 44.81 86 GLY A O 1
ATOM 675 N N . GLU A 1 87 ? 28.521 -15.426 -48.556 1.00 40.72 87 GLU A N 1
ATOM 676 C CA . GLU A 1 87 ? 27.739 -15.865 -49.721 1.00 40.72 87 GLU A CA 1
ATOM 677 C C . GLU A 1 87 ? 26.241 -15.516 -49.825 1.00 40.72 87 GLU A C 1
ATOM 679 O O . GLU A 1 87 ? 25.418 -15.654 -48.925 1.00 40.72 87 GLU A O 1
ATOM 684 N N . GLU A 1 88 ? 25.938 -15.028 -51.030 1.00 51.03 88 GLU A N 1
ATOM 685 C CA . GLU A 1 88 ? 24.666 -14.584 -51.586 1.00 51.03 88 GLU A CA 1
ATOM 686 C C . GLU A 1 88 ? 23.557 -15.633 -51.429 1.00 51.03 88 GLU A C 1
ATOM 688 O O . GLU A 1 88 ? 23.819 -16.820 -51.588 1.00 51.03 88 GLU A O 1
ATOM 693 N N . ASN A 1 89 ? 22.307 -15.199 -51.215 1.00 39.50 89 ASN A N 1
ATOM 694 C CA . ASN A 1 89 ? 21.145 -15.602 -52.024 1.00 39.50 89 ASN A CA 1
ATOM 695 C C . ASN A 1 89 ? 19.844 -14.918 -51.542 1.00 39.50 89 ASN A C 1
ATOM 697 O O . ASN A 1 89 ? 19.476 -14.996 -50.376 1.00 39.50 89 ASN A O 1
ATOM 701 N N . ALA A 1 90 ? 19.174 -14.284 -52.510 1.00 41.50 90 ALA A N 1
ATOM 702 C CA . ALA A 1 90 ? 17.739 -14.332 -52.806 1.00 41.50 90 ALA A CA 1
ATOM 703 C C . ALA A 1 90 ? 16.661 -13.936 -51.757 1.00 41.50 90 ALA A C 1
ATOM 705 O O . ALA A 1 90 ? 16.551 -14.485 -50.672 1.00 41.50 90 ALA A O 1
ATOM 706 N N . GLU A 1 91 ? 15.754 -13.076 -52.245 1.00 39.25 91 GLU A N 1
ATOM 707 C CA . GLU A 1 91 ? 14.316 -12.982 -51.926 1.00 39.25 91 GLU A CA 1
ATOM 708 C C . GLU A 1 91 ? 13.846 -12.326 -50.609 1.00 39.25 91 GLU A C 1
ATOM 710 O O . GLU A 1 91 ? 13.970 -12.842 -49.508 1.00 39.25 91 GLU A O 1
ATOM 715 N N . GLY A 1 92 ? 13.181 -11.176 -50.790 1.00 44.94 92 GLY A N 1
ATOM 716 C CA . GLY A 1 92 ? 11.901 -10.826 -50.164 1.00 44.94 92 GLY A CA 1
ATOM 717 C C . GLY A 1 92 ? 11.676 -11.204 -48.700 1.00 44.94 92 GLY A C 1
ATOM 718 O O . GLY A 1 92 ? 10.948 -12.143 -48.404 1.00 44.94 92 GLY A O 1
ATOM 719 N N . GLY A 1 93 ? 12.153 -10.370 -47.782 1.00 37.22 93 GLY A N 1
ATOM 720 C CA . GLY A 1 93 ? 11.682 -10.376 -46.403 1.00 37.22 93 GLY A CA 1
ATOM 721 C C . GLY A 1 93 ? 12.162 -9.130 -45.682 1.00 37.22 93 GLY A C 1
ATOM 722 O O . GLY A 1 93 ? 13.363 -8.887 -45.607 1.00 37.22 93 GLY A O 1
ATOM 723 N N . THR A 1 94 ? 11.238 -8.317 -45.168 1.00 40.41 94 THR A N 1
ATOM 724 C CA . THR A 1 94 ? 11.561 -7.256 -44.209 1.00 40.41 94 THR A CA 1
ATOM 725 C C . THR A 1 94 ? 12.307 -7.902 -43.044 1.00 40.41 94 THR A C 1
ATOM 727 O O . THR A 1 94 ? 11.693 -8.591 -42.232 1.00 40.41 94 THR A O 1
ATOM 730 N N . ARG A 1 95 ? 13.633 -7.734 -42.980 1.00 49.41 95 ARG A N 1
ATOM 731 C CA . ARG A 1 95 ? 14.437 -8.189 -41.845 1.00 49.41 95 ARG A CA 1
ATOM 732 C C . ARG A 1 95 ? 14.023 -7.356 -40.633 1.00 49.41 95 ARG A C 1
ATOM 734 O O . ARG A 1 95 ? 14.433 -6.207 -40.501 1.00 49.41 95 ARG A O 1
ATOM 741 N N . MET A 1 96 ? 13.155 -7.905 -39.782 1.00 51.00 96 MET A N 1
ATOM 742 C CA . MET A 1 96 ? 13.019 -7.426 -38.407 1.00 51.00 96 MET A CA 1
ATOM 743 C C . MET A 1 96 ? 14.381 -7.655 -37.758 1.00 51.00 96 MET A C 1
ATOM 745 O O . MET A 1 96 ? 14.733 -8.795 -37.476 1.00 51.00 96 MET A O 1
ATOM 749 N N . GLY A 1 97 ? 15.176 -6.589 -37.625 1.00 57.66 97 GLY A N 1
ATOM 750 C CA . GLY A 1 97 ? 16.462 -6.654 -36.941 1.00 57.66 97 GLY A CA 1
ATOM 751 C C . GLY A 1 97 ? 16.270 -7.239 -35.544 1.00 57.66 97 GLY A C 1
ATOM 752 O O . GLY A 1 97 ? 15.310 -6.894 -34.852 1.00 57.66 97 GLY A O 1
ATOM 753 N N . ASN A 1 98 ? 17.150 -8.155 -35.152 1.00 70.25 98 ASN A N 1
ATOM 754 C CA . ASN A 1 98 ? 17.106 -8.745 -33.821 1.00 70.25 98 ASN A CA 1
ATOM 755 C C . ASN A 1 98 ? 17.339 -7.631 -32.775 1.00 70.25 98 ASN A C 1
ATOM 757 O O . ASN A 1 98 ? 18.231 -6.802 -32.940 1.00 70.25 98 ASN A O 1
ATOM 761 N N . SER A 1 99 ? 16.552 -7.602 -31.697 1.00 76.56 99 SER A N 1
ATOM 762 C CA . SER A 1 99 ? 16.741 -6.698 -30.546 1.00 76.56 99 SER A CA 1
ATOM 763 C C . SER A 1 99 ? 16.889 -7.501 -29.256 1.00 76.56 99 SER A C 1
ATOM 765 O O . SER A 1 99 ? 16.452 -8.655 -29.191 1.00 76.56 99 SER A O 1
ATOM 767 N N . THR A 1 100 ? 17.503 -6.915 -28.227 1.00 79.31 100 THR A N 1
ATOM 768 C CA . THR A 1 100 ? 17.592 -7.551 -26.907 1.00 79.31 100 THR A CA 1
ATOM 769 C C . THR A 1 100 ? 16.193 -7.767 -26.310 1.00 79.31 100 THR A C 1
ATOM 771 O O . THR A 1 100 ? 15.286 -6.966 -26.555 1.00 79.31 100 THR A O 1
ATOM 774 N N . PRO A 1 101 ? 15.967 -8.841 -25.532 1.00 84.94 101 PRO A N 1
ATOM 775 C CA . PRO A 1 101 ? 14.715 -9.004 -24.800 1.00 84.94 101 PRO A CA 1
ATOM 776 C C . PRO A 1 101 ? 14.511 -7.862 -23.796 1.00 84.94 101 PRO A C 1
ATOM 778 O O . PRO A 1 101 ? 15.455 -7.456 -23.121 1.00 84.94 101 PRO A O 1
ATOM 781 N N . ALA A 1 102 ? 13.276 -7.375 -23.670 1.00 89.44 102 ALA A N 1
ATOM 782 C CA . ALA A 1 102 ? 12.917 -6.428 -22.620 1.00 89.44 102 ALA A CA 1
ATOM 783 C C . ALA A 1 102 ? 12.968 -7.125 -21.248 1.00 89.44 102 ALA A C 1
ATOM 785 O O . ALA A 1 102 ? 12.364 -8.185 -21.061 1.00 89.44 102 ALA A O 1
ATOM 786 N N . GLU A 1 103 ? 13.664 -6.526 -20.285 1.00 93.69 103 GLU A N 1
ATOM 787 C CA . GLU A 1 103 ? 13.815 -7.053 -18.927 1.00 93.69 103 GLU A CA 1
ATOM 788 C C . GLU A 1 103 ? 13.002 -6.218 -17.928 1.00 93.69 103 GLU A C 1
ATOM 790 O O . GLU A 1 103 ? 12.936 -4.993 -18.060 1.00 93.69 103 GLU A O 1
ATOM 795 N N . PRO A 1 104 ? 12.373 -6.843 -16.919 1.00 95.06 104 PRO A N 1
ATOM 796 C CA . PRO A 1 104 ? 11.596 -6.119 -15.922 1.00 95.06 104 PRO A CA 1
ATOM 797 C C . PRO A 1 104 ? 1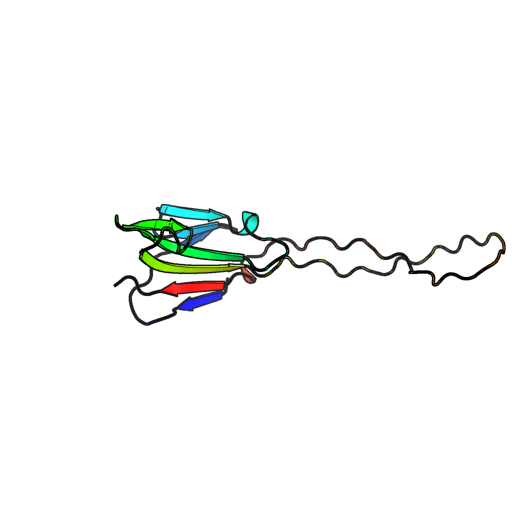2.500 -5.246 -15.044 1.00 95.06 104 PRO A C 1
ATOM 799 O O . PRO A 1 104 ? 13.468 -5.724 -14.447 1.00 95.06 104 PRO A O 1
ATOM 802 N N . ILE A 1 105 ? 12.150 -3.967 -14.916 1.00 97.00 105 ILE A N 1
ATOM 803 C CA . ILE A 1 105 ? 12.816 -3.045 -13.994 1.00 97.00 105 ILE A CA 1
ATOM 804 C C . ILE A 1 105 ? 12.410 -3.415 -12.557 1.00 97.00 105 ILE A C 1
ATOM 806 O O . ILE A 1 105 ? 11.226 -3.640 -12.302 1.00 97.00 105 ILE A O 1
ATOM 810 N N . PRO A 1 106 ? 13.353 -3.478 -11.594 1.00 97.00 106 PRO A N 1
ATOM 811 C CA . PRO A 1 106 ? 13.020 -3.808 -10.213 1.00 97.00 106 PRO A CA 1
ATOM 812 C C . PRO A 1 106 ? 11.997 -2.846 -9.597 1.00 97.00 106 PRO A C 1
ATOM 814 O O . PRO A 1 106 ? 12.141 -1.626 -9.701 1.00 97.00 106 PRO A O 1
ATOM 817 N N . PHE A 1 107 ? 11.021 -3.408 -8.878 1.00 97.88 107 PHE A N 1
ATOM 818 C CA . PHE A 1 107 ? 10.009 -2.646 -8.147 1.00 97.88 107 PHE A CA 1
ATOM 819 C C . PHE A 1 107 ? 10.634 -1.554 -7.268 1.00 97.88 107 PHE A C 1
ATOM 821 O O . PHE A 1 107 ? 11.587 -1.795 -6.517 1.00 97.88 107 PHE A O 1
ATOM 828 N N . SER A 1 108 ? 10.023 -0.372 -7.292 1.00 97.81 108 SER A N 1
ATOM 829 C CA . SER A 1 108 ? 10.439 0.776 -6.496 1.00 97.81 108 SER A CA 1
ATOM 830 C C . SER A 1 108 ? 9.260 1.382 -5.750 1.00 97.81 108 SER A C 1
ATOM 832 O O . SER A 1 108 ? 8.279 1.819 -6.350 1.00 97.81 108 SER A O 1
ATOM 834 N N . MET A 1 109 ? 9.408 1.531 -4.431 1.00 98.00 109 MET A N 1
ATOM 835 C CA . MET A 1 109 ? 8.443 2.259 -3.601 1.00 98.00 109 MET A CA 1
ATOM 836 C C . MET A 1 109 ? 8.262 3.715 -4.043 1.00 98.00 109 MET A C 1
ATOM 838 O O . MET A 1 109 ? 7.284 4.346 -3.653 1.00 98.00 109 MET A O 1
ATOM 842 N N . ASN A 1 110 ? 9.180 4.286 -4.830 1.00 97.81 110 ASN A N 1
ATOM 843 C CA . ASN A 1 110 ? 9.045 5.647 -5.358 1.00 97.81 110 ASN A CA 1
ATOM 844 C C . ASN A 1 110 ? 7.915 5.793 -6.375 1.00 97.81 110 ASN A C 1
ATOM 846 O O . ASN A 1 110 ? 7.372 6.885 -6.483 1.00 97.81 110 ASN A O 1
ATOM 850 N N . ASN A 1 111 ? 7.525 4.702 -7.031 1.00 97.44 111 ASN A N 1
ATOM 851 C CA . ASN A 1 111 ? 6.468 4.704 -8.038 1.00 97.44 111 ASN A CA 1
ATOM 852 C C . ASN A 1 111 ? 5.069 4.524 -7.427 1.00 97.44 111 ASN A C 1
ATOM 854 O O . ASN A 1 111 ? 4.076 4.695 -8.120 1.00 97.44 111 ASN A O 1
ATOM 858 N N . VAL A 1 112 ? 4.988 4.177 -6.140 1.00 98.69 112 VAL A N 1
ATOM 859 C CA . VAL A 1 112 ? 3.726 3.917 -5.442 1.00 98.69 112 VAL A CA 1
ATOM 860 C C . VAL A 1 112 ? 3.105 5.213 -4.932 1.00 98.69 112 VAL A C 1
ATOM 862 O O . VAL A 1 112 ? 3.806 6.033 -4.323 1.00 98.69 112 VAL A O 1
ATOM 865 N N . THR A 1 113 ? 1.788 5.341 -5.091 1.00 98.88 113 THR A N 1
ATOM 866 C CA . THR A 1 113 ? 0.980 6.376 -4.434 1.00 98.88 113 THR A CA 1
ATOM 867 C C . THR A 1 113 ? 0.155 5.758 -3.309 1.00 98.88 113 THR A C 1
ATOM 869 O O . THR A 1 113 ? -0.432 4.695 -3.474 1.00 98.88 113 THR A O 1
ATOM 872 N N . LEU A 1 114 ? 0.143 6.410 -2.150 1.00 98.81 114 LEU A N 1
ATOM 873 C CA . LEU A 1 114 ? -0.711 6.094 -1.011 1.00 98.81 114 LEU A CA 1
ATOM 874 C C . LEU A 1 114 ? -1.697 7.246 -0.822 1.00 98.81 114 LEU A C 1
ATOM 876 O O . LEU A 1 114 ? -1.281 8.357 -0.487 1.00 98.81 114 LEU A O 1
ATOM 880 N N . THR A 1 115 ? -2.985 6.978 -0.990 1.00 98.69 115 THR A N 1
ATOM 881 C CA . THR A 1 115 ? -4.059 7.919 -0.668 1.00 98.69 115 THR A CA 1
ATOM 882 C C . THR A 1 115 ? -4.681 7.537 0.675 1.00 98.69 115 THR A C 1
ATOM 884 O O . THR A 1 115 ? -4.974 6.369 0.909 1.00 98.69 115 THR A O 1
ATOM 887 N N . LEU A 1 116 ? -4.869 8.505 1.573 1.00 98.50 116 LEU A N 1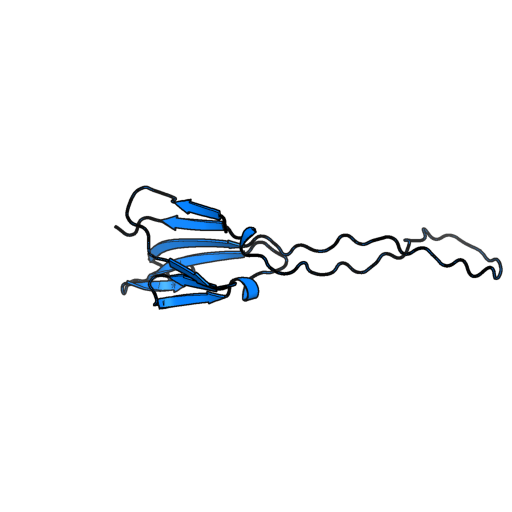
ATOM 888 C CA . LEU A 1 116 ? -5.377 8.302 2.934 1.00 98.50 116 LEU A CA 1
ATOM 889 C C . LEU A 1 116 ? -6.674 9.078 3.165 1.00 98.50 116 LEU A C 1
ATOM 891 O O . LEU A 1 116 ? -6.762 10.273 2.860 1.00 98.50 116 LEU A O 1
ATOM 895 N N . TRP A 1 117 ? -7.654 8.417 3.776 1.00 98.06 117 TRP A N 1
ATOM 896 C CA . TRP A 1 117 ? -8.923 9.009 4.193 1.00 98.06 117 TRP A CA 1
ATOM 897 C C . TRP A 1 117 ? -8.943 9.241 5.702 1.00 98.06 117 TRP A C 1
ATOM 899 O O . TRP A 1 117 ? -8.249 8.579 6.470 1.00 98.06 117 TRP A O 1
ATOM 909 N N . ALA A 1 118 ? -9.717 10.242 6.114 1.00 97.25 118 ALA A N 1
ATOM 910 C CA . ALA A 1 118 ? -10.029 10.495 7.510 1.00 97.25 118 ALA A CA 1
ATOM 911 C C . ALA A 1 118 ? -10.813 9.320 8.109 1.00 97.25 118 ALA A C 1
ATOM 913 O O . ALA A 1 118 ? -11.705 8.790 7.445 1.00 97.25 118 ALA A O 1
ATOM 914 N N . ILE A 1 119 ? -10.465 8.939 9.339 1.00 94.44 119 ILE A N 1
ATOM 915 C CA . ILE A 1 119 ? -11.078 7.829 10.086 1.00 94.44 119 ILE A CA 1
ATOM 916 C C . ILE A 1 119 ? -11.876 8.303 11.316 1.00 94.44 119 ILE A C 1
ATOM 918 O O . ILE A 1 119 ? -12.282 7.473 12.129 1.00 94.44 119 ILE A O 1
ATOM 922 N N . ASP A 1 120 ? -12.064 9.618 11.465 1.00 84.19 120 ASP A N 1
ATOM 923 C CA . ASP A 1 120 ? -12.799 10.272 12.555 1.00 84.19 120 ASP A CA 1
ATOM 924 C C . ASP A 1 120 ? -14.263 10.615 12.218 1.00 84.19 120 ASP A C 1
ATOM 926 O O . ASP A 1 120 ? -14.628 10.704 11.021 1.00 84.19 120 ASP A O 1
#

Foldseek 3Di:
DAEAEPDDADAFDWDDDFQWIDTPVADIDRVLVQAAQAKDKWWWAQAPVRDIDIDPVRHDGTHKMKIAGGWDWDDWAFDPPPPPPDDDDDDDDDPPGDTDDIGTDRDDPVRMYMYGYHPD

Secondary structure (DSSP, 8-state):
-EEEE-SSSPBPPEEEETTEEEETTTEEEEGGGT--SS-EEEEEEE-TTS-EEESTTT-SEEEEEEEEPPPPBPPPPBPP------------------BPPP-BPPP-GGG-EEEE-B--

pLDDT: mean 87.4, std 18.17, range [37.22, 98.88]

Radius of gyration: 23.19 Å; chains: 1; bounding box: 49×33×66 Å